Protein AF-0000000086911166 (afdb_homodimer)

Radius of gyration: 15.57 Å; Cα contacts (8 Å, |Δi|>4): 280; chains: 2; bounding box: 39×48×34 Å

Secondary structure (DSSP, 8-state):
-EEEEEEEEHHHHHHHS-SS--HHHHHHHHH-SEEEEE---TT-SEEEEEEEESHHHHHHHHHHHHHHHHHHS----/-EEEEEEEEHHHHHHHB-SS-BHHHHHHHHH-SEEEEE---TT-SEEEEEEEESHHHHHHHHHHHHHHHHHHS----

Structure (mmCIF, N/CA/C/O backbone):
data_AF-0000000086911166-model_v1
#
loop_
_entity.id
_entity.type
_entity.pdbx_description
1 polymer 'RNA-binding KH domain-containing protein RCF3-like'
#
loop_
_atom_site.group_PDB
_atom_site.id
_atom_site.type_symbol
_atom_site.label_atom_id
_atom_site.label_alt_id
_atom_site.label_comp_id
_atom_site.label_asym_id
_atom_site.label_entity_id
_atom_site.label_seq_id
_atom_site.pdbx_PDB_ins_code
_atom_site.Cartn_x
_atom_site.Cartn_y
_atom_site.Cartn_z
_atom_site.occupancy
_atom_site.B_iso_or_equiv
_atom_site.auth_seq_id
_atom_site.auth_comp_id
_atom_site.auth_asym_id
_atom_site.auth_atom_id
_atom_site.pdbx_PDB_model_num
ATOM 1 N N . LEU A 1 1 ? 15.195 9.273 14.672 1 89.56 1 LEU A N 1
ATOM 2 C CA . LEU A 1 1 ? 13.828 9.477 14.195 1 89.56 1 LEU A CA 1
ATOM 3 C C . LEU A 1 1 ? 13.828 9.977 12.758 1 89.56 1 LEU A C 1
ATOM 5 O O . LEU A 1 1 ? 14.617 10.852 12.398 1 89.56 1 LEU A O 1
ATOM 9 N N . SER A 1 2 ? 13.109 9.25 11.906 1 94.94 2 SER A N 1
ATOM 10 C CA . SER A 1 2 ? 13.023 9.641 10.508 1 94.94 2 SER A CA 1
ATOM 11 C C . SER A 1 2 ? 11.664 10.25 10.188 1 94.94 2 SER A C 1
ATOM 13 O O . SER A 1 2 ? 10.633 9.781 10.68 1 94.94 2 SER A O 1
ATOM 15 N N . THR A 1 3 ? 11.688 11.43 9.562 1 96.12 3 THR A N 1
ATOM 16 C CA . THR A 1 3 ? 10.461 12.07 9.102 1 96.12 3 THR A CA 1
ATOM 17 C C . THR A 1 3 ? 10.477 12.25 7.59 1 96.12 3 THR A C 1
ATOM 19 O O . THR A 1 3 ? 11.484 12.664 7.02 1 96.12 3 THR A O 1
ATOM 22 N N . LEU A 1 4 ? 9.344 11.883 7.016 1 95.44 4 LEU A N 1
ATOM 23 C CA . LEU A 1 4 ? 9.219 12.031 5.57 1 95.44 4 LEU A CA 1
ATOM 24 C C . LEU A 1 4 ? 7.863 12.641 5.207 1 95.44 4 LEU A C 1
ATOM 26 O O . LEU A 1 4 ? 6.891 12.484 5.945 1 95.44 4 LEU A O 1
ATOM 30 N N . GLU A 1 5 ? 7.906 13.406 4.105 1 94.94 5 GLU A N 1
ATOM 31 C CA . GLU A 1 5 ? 6.668 13.977 3.574 1 94.94 5 GLU A CA 1
ATOM 32 C C . GLU A 1 5 ? 6.332 13.375 2.211 1 94.94 5 GLU A C 1
ATOM 34 O O . GLU A 1 5 ? 7.203 13.266 1.344 1 94.94 5 GLU A O 1
ATOM 39 N N . VAL A 1 6 ? 5.086 12.984 2.092 1 95.44 6 VAL A N 1
ATOM 40 C CA . VAL A 1 6 ? 4.602 12.438 0.832 1 95.44 6 VAL A CA 1
ATOM 41 C C . VAL A 1 6 ? 3.516 13.336 0.254 1 95.44 6 VAL A C 1
ATOM 43 O O . VAL A 1 6 ? 2.559 13.688 0.948 1 95.44 6 VAL A O 1
ATOM 46 N N . VAL A 1 7 ? 3.672 13.695 -1.007 1 92.81 7 VAL A N 1
ATOM 47 C CA . VAL A 1 7 ? 2.691 14.547 -1.677 1 92.81 7 VAL A CA 1
ATOM 48 C C . VAL A 1 7 ? 1.682 13.68 -2.424 1 92.81 7 VAL A C 1
ATOM 50 O O . VAL A 1 7 ? 2.061 12.812 -3.217 1 92.81 7 VAL A O 1
ATOM 53 N N . ILE A 1 8 ? 0.464 13.898 -2.109 1 91.62 8 ILE A N 1
ATOM 54 C CA . ILE A 1 8 ? -0.552 13.086 -2.766 1 91.62 8 ILE A CA 1
ATOM 55 C C . ILE A 1 8 ? -1.667 13.977 -3.301 1 91.62 8 ILE A C 1
ATOM 57 O O . ILE A 1 8 ? -1.895 15.078 -2.785 1 91.62 8 ILE A O 1
ATOM 61 N N . PRO A 1 9 ? -2.299 13.5 -4.371 1 87.5 9 PRO A N 1
ATOM 62 C CA . PRO A 1 9 ? -3.428 14.281 -4.879 1 87.5 9 PRO A CA 1
ATOM 63 C C . PRO A 1 9 ? -4.582 14.367 -3.881 1 87.5 9 PRO A C 1
ATOM 65 O O . PRO A 1 9 ? -4.762 13.461 -3.061 1 87.5 9 PRO A O 1
ATOM 68 N N . GLU A 1 10 ? -5.434 15.391 -4.082 1 84.25 10 GLU A N 1
ATOM 69 C CA . GLU A 1 10 ? -6.562 15.633 -3.188 1 84.25 10 GLU A CA 1
ATOM 70 C C . GLU A 1 10 ? -7.562 14.477 -3.244 1 84.25 10 GLU A C 1
ATOM 72 O O . GLU A 1 10 ? -8.156 14.117 -2.227 1 84.25 10 GLU A O 1
ATOM 77 N N . GLN A 1 11 ? -7.711 13.867 -4.363 1 83.5 11 GLN A N 1
ATOM 78 C CA . GLN A 1 11 ? -8.672 12.781 -4.539 1 83.5 11 GLN A CA 1
ATOM 79 C C . GLN A 1 11 ? -8.297 11.57 -3.684 1 83.5 11 GLN A C 1
ATOM 81 O O . GLN A 1 11 ? -9.172 10.891 -3.146 1 83.5 11 GLN A O 1
ATOM 86 N N . ALA A 1 12 ? -7.004 11.32 -3.559 1 86.12 12 ALA A N 1
ATOM 87 C CA . ALA A 1 12 ? -6.535 10.203 -2.746 1 86.12 12 ALA A CA 1
ATOM 88 C C . ALA A 1 12 ? -6.758 10.469 -1.262 1 86.12 12 ALA A C 1
ATOM 90 O O . ALA A 1 12 ? -7.062 9.547 -0.498 1 86.12 12 ALA A O 1
ATOM 91 N N . VAL A 1 13 ? -6.695 11.727 -0.843 1 86.44 13 VAL A N 1
ATOM 92 C CA . VAL A 1 13 ? -6.891 12.102 0.554 1 86.44 13 VAL A CA 1
ATOM 93 C C . VAL A 1 13 ? -8.336 11.828 0.968 1 86.44 13 VAL A C 1
ATOM 95 O O . VAL A 1 13 ? -8.586 11.344 2.076 1 86.44 13 VAL A O 1
ATOM 98 N N . SER A 1 14 ? -9.242 12.172 0.107 1 83.62 14 SER A N 1
ATOM 99 C CA . SER A 1 14 ? -10.648 11.93 0.403 1 83.62 14 SER A CA 1
ATOM 100 C C . SER A 1 14 ? -10.906 10.453 0.686 1 83.62 14 SER A C 1
ATOM 102 O O . SER A 1 14 ? -11.695 10.109 1.571 1 83.62 14 SER A O 1
ATOM 104 N N . LYS A 1 15 ? -10.203 9.625 0.008 1 85.19 15 LYS A N 1
ATOM 105 C CA . LYS A 1 15 ? -10.367 8.188 0.184 1 85.19 15 LYS A CA 1
ATOM 106 C C . LYS A 1 15 ? -9.648 7.699 1.44 1 85.19 15 LYS A C 1
ATOM 108 O O . LYS A 1 15 ? -10.055 6.707 2.047 1 85.19 15 LYS A O 1
ATOM 113 N N . LEU A 1 16 ? -8.609 8.43 1.834 1 88.06 16 LEU A N 1
ATOM 114 C CA . LEU A 1 16 ? -7.832 8.07 3.014 1 88.06 16 LEU A CA 1
ATOM 115 C C . LEU A 1 16 ? -8.586 8.414 4.293 1 88.06 16 LEU A C 1
ATOM 117 O O . LEU A 1 16 ? -8.523 7.68 5.277 1 88.06 16 LEU A O 1
ATOM 121 N N . ILE A 1 17 ? -9.258 9.547 4.227 1 83.5 17 ILE A N 1
ATOM 122 C CA . ILE A 1 17 ? -9.867 10.078 5.441 1 83.5 17 ILE A CA 1
ATOM 123 C C . ILE A 1 17 ? -11.375 9.844 5.406 1 83.5 17 ILE A C 1
ATOM 125 O O . ILE A 1 17 ? -12.117 10.391 6.23 1 83.5 17 ILE A O 1
ATOM 129 N N . THR A 1 18 ? -11.922 8.898 4.676 1 71.12 18 THR A N 1
ATOM 130 C CA . THR A 1 18 ? -13.367 8.719 4.645 1 71.12 18 THR A CA 1
ATOM 131 C C . THR A 1 18 ? -13.922 8.508 6.051 1 71.12 18 THR A C 1
ATOM 133 O O . THR A 1 18 ? -13.188 8.094 6.953 1 71.12 18 THR A O 1
ATOM 136 N N . LYS A 1 19 ? -15.07 9.086 6.301 1 60.38 19 LYS A N 1
ATOM 137 C CA . LYS A 1 19 ? -15.781 9.133 7.574 1 60.38 19 LYS A CA 1
ATOM 138 C C . LYS A 1 19 ? -15.805 7.758 8.234 1 60.38 19 LYS A C 1
ATOM 140 O O . LYS A 1 19 ? -15.734 7.656 9.461 1 60.38 19 LYS A O 1
ATOM 145 N N . SER A 1 20 ? -16.062 6.754 7.484 1 56.47 20 SER A N 1
ATOM 146 C CA . SER A 1 20 ? -16.328 5.504 8.188 1 56.47 20 SER A CA 1
ATOM 147 C C . SER A 1 20 ? -15.031 4.812 8.602 1 56.47 20 SER A C 1
ATOM 149 O O . SER A 1 20 ? -14.969 4.199 9.664 1 56.47 20 SER A O 1
ATOM 151 N N . ARG A 1 21 ? -14.008 4.785 7.641 1 62.38 21 ARG A N 1
ATOM 152 C CA . ARG A 1 21 ? -12.805 4.051 8.008 1 62.38 21 ARG A CA 1
ATOM 153 C C . ARG A 1 21 ? -11.555 4.91 7.824 1 62.38 21 ARG A C 1
ATOM 155 O O . ARG A 1 21 ? -11.297 5.402 6.727 1 62.38 21 ARG A O 1
ATOM 162 N N . ASN A 1 22 ? -10.961 5.301 9.031 1 81 22 ASN A N 1
ATOM 163 C CA . ASN A 1 22 ? -9.742 6.109 9.031 1 81 22 ASN A CA 1
ATOM 164 C C . ASN A 1 22 ? -8.547 5.316 8.5 1 81 22 ASN A C 1
ATOM 166 O O . ASN A 1 22 ? -7.863 4.633 9.258 1 81 22 ASN A O 1
ATOM 170 N N . LYS A 1 23 ? -8.359 5.27 7.148 1 90.38 23 LYS A N 1
ATOM 171 C CA . LYS A 1 23 ? -7.281 4.539 6.484 1 90.38 23 LYS A CA 1
ATOM 172 C C . LYS A 1 23 ? -5.914 5.062 6.914 1 90.38 23 LYS A C 1
ATOM 174 O O . LYS A 1 23 ? -4.949 4.305 7 1 90.38 23 LYS A O 1
ATOM 179 N N . LEU A 1 24 ? -5.848 6.254 7.363 1 92.69 24 LEU A N 1
ATOM 180 C CA . LEU A 1 24 ? -4.59 6.805 7.863 1 92.69 24 LEU A CA 1
ATOM 181 C C . LEU A 1 24 ? -4.188 6.133 9.172 1 92.69 24 LEU A C 1
ATOM 183 O O . LEU A 1 24 ? -3.016 5.805 9.375 1 92.69 24 LEU A O 1
ATOM 187 N N . ALA A 1 25 ? -5.234 6.016 9.898 1 92.19 25 ALA A N 1
ATOM 188 C CA . ALA A 1 25 ? -4.984 5.359 11.18 1 92.19 25 ALA A CA 1
ATOM 189 C C . ALA A 1 25 ? -4.523 3.922 10.977 1 92.19 25 ALA A C 1
ATOM 191 O O . ALA A 1 25 ? -3.633 3.443 11.688 1 92.19 25 ALA A O 1
ATOM 192 N N . GLN A 1 26 ? -5.102 3.242 10.023 1 94.31 26 GLN A N 1
ATOM 193 C CA . GLN A 1 26 ? -4.727 1.859 9.758 1 94.31 26 GLN A CA 1
ATOM 194 C C . GLN A 1 26 ? -3.295 1.77 9.234 1 94.31 26 GLN A C 1
ATOM 196 O O . GLN A 1 26 ? -2.541 0.877 9.625 1 94.31 26 GLN A O 1
ATOM 201 N N . ILE A 1 27 ? -2.934 2.676 8.375 1 96.75 27 ILE A N 1
ATOM 202 C CA . ILE A 1 27 ? -1.57 2.717 7.855 1 96.75 27 ILE A CA 1
ATOM 203 C C . ILE A 1 27 ? -0.591 2.984 9 1 96.75 27 ILE A C 1
ATOM 205 O O . ILE A 1 27 ? 0.469 2.359 9.07 1 96.75 27 ILE A O 1
ATOM 209 N N . SER A 1 28 ? -0.984 3.877 9.883 1 97 28 SER A N 1
ATOM 210 C CA . SER A 1 28 ? -0.156 4.172 11.047 1 97 28 SER A CA 1
ATOM 211 C C . SER A 1 28 ? 0.033 2.932 11.922 1 97 28 SER A C 1
ATOM 213 O O . SER A 1 28 ? 1.15 2.627 12.336 1 97 28 SER A O 1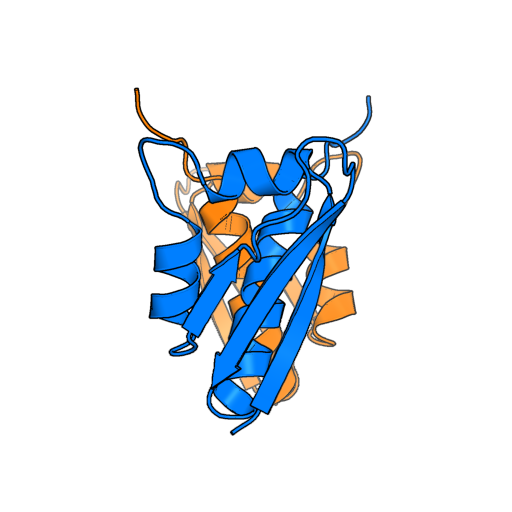
ATOM 215 N N . GLU A 1 29 ? -1.006 2.248 12.078 1 97 29 GLU A N 1
ATOM 216 C CA . GLU A 1 29 ? -0.976 1.057 12.922 1 97 29 GLU A CA 1
ATOM 217 C C . GLU A 1 29 ? -0.129 -0.044 12.289 1 97 29 GLU A C 1
ATOM 219 O O . GLU A 1 29 ? 0.73 -0.631 12.953 1 97 29 GLU A O 1
ATOM 224 N N . LEU A 1 30 ? -0.267 -0.281 11.078 1 97.25 30 LEU A N 1
ATOM 225 C CA . LEU A 1 30 ? 0.435 -1.355 10.383 1 97.25 30 LEU A CA 1
ATOM 226 C C . LEU A 1 30 ? 1.93 -1.065 10.305 1 97.25 30 LEU A C 1
ATOM 228 O O . LEU A 1 30 ? 2.75 -1.983 10.375 1 97.25 30 LEU A O 1
ATOM 232 N N . SER A 1 31 ? 2.266 0.166 10.133 1 98.19 31 SER A N 1
ATOM 233 C CA . SER A 1 31 ? 3.664 0.532 9.938 1 98.19 31 SER A CA 1
ATOM 234 C C . SER A 1 31 ? 4.367 0.782 11.266 1 98.19 31 SER A C 1
ATOM 236 O O . SER A 1 31 ? 5.598 0.75 11.336 1 98.19 31 SER A O 1
ATOM 238 N N . GLY A 1 32 ? 3.613 1.159 12.242 1 98.25 32 GLY A N 1
ATOM 239 C CA . GLY A 1 32 ? 4.176 1.6 13.508 1 98.25 32 GLY A CA 1
ATOM 240 C C . GLY A 1 32 ? 4.629 3.047 13.492 1 98.25 32 GLY A C 1
ATOM 241 O O . GLY A 1 32 ? 5.152 3.553 14.484 1 98.25 32 GLY A O 1
ATOM 242 N N . ALA A 1 33 ? 4.418 3.674 12.391 1 98.44 33 ALA A N 1
ATOM 243 C CA . ALA A 1 33 ? 4.801 5.078 12.234 1 98.44 33 ALA A CA 1
ATOM 244 C C . ALA A 1 33 ? 3.639 6 12.594 1 98.44 33 ALA A C 1
ATOM 246 O O . ALA A 1 33 ? 2.479 5.582 12.594 1 98.44 33 ALA A O 1
ATOM 247 N N . ASN A 1 34 ? 3.938 7.234 12.945 1 97.88 34 ASN A N 1
ATOM 248 C CA . ASN A 1 34 ? 2.938 8.297 13 1 97.88 34 ASN A CA 1
ATOM 249 C C . ASN A 1 34 ? 2.666 8.875 11.609 1 97.88 34 ASN A C 1
ATOM 251 O O . ASN A 1 34 ? 3.584 9.359 10.945 1 97.88 34 ASN A O 1
ATOM 255 N N . VAL A 1 35 ? 1.437 8.773 11.164 1 96.88 35 VAL A N 1
ATOM 256 C CA . VAL A 1 35 ? 1.026 9.234 9.836 1 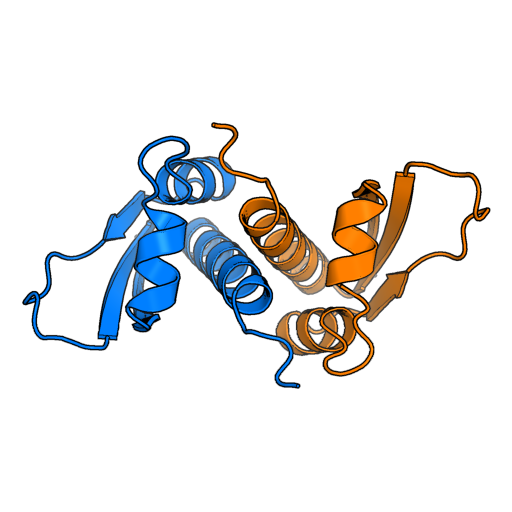96.88 35 VAL A CA 1
ATOM 257 C C . VAL A 1 35 ? -0.092 10.266 9.969 1 96.88 35 VAL A C 1
ATOM 259 O O . VAL A 1 35 ? -1.165 9.961 10.5 1 96.88 35 VAL A O 1
ATOM 262 N N . THR A 1 36 ? 0.214 11.438 9.438 1 94.19 36 THR A N 1
ATOM 263 C CA . THR A 1 36 ? -0.747 12.508 9.656 1 94.19 36 THR A CA 1
ATOM 264 C C . THR A 1 36 ? -0.879 13.383 8.414 1 94.19 36 THR A C 1
ATOM 266 O O . THR A 1 36 ? 0.098 13.602 7.691 1 94.19 36 THR A O 1
ATOM 269 N N . LEU A 1 37 ? -2.115 13.812 8.125 1 92.19 37 LEU A N 1
ATOM 270 C CA . LEU A 1 37 ? -2.361 14.797 7.078 1 92.19 37 LEU A CA 1
ATOM 271 C C . LEU A 1 37 ? -2.016 16.203 7.559 1 92.19 37 LEU A C 1
ATOM 273 O O . LEU A 1 37 ? -2.559 16.672 8.562 1 92.19 37 LEU A O 1
ATOM 277 N N . VAL A 1 38 ? -1.03 16.766 6.824 1 88.81 38 VAL A N 1
ATOM 278 C CA . VAL A 1 38 ? -0.625 18.109 7.191 1 88.81 38 VAL A CA 1
ATOM 279 C C . VAL A 1 38 ? -1.656 19.125 6.684 1 88.81 38 VAL A C 1
ATOM 281 O O . VAL A 1 38 ? -2.096 19.047 5.535 1 88.81 38 VAL A O 1
ATOM 284 N N . GLU A 1 39 ? -2.285 19.859 7.523 1 73.81 39 GLU A N 1
ATOM 285 C CA . GLU A 1 39 ? -3.295 20.875 7.234 1 73.81 39 GLU A CA 1
ATOM 286 C C . GLU A 1 39 ? -2.85 21.797 6.094 1 73.81 39 GLU A C 1
ATOM 288 O O . GLU A 1 39 ? -1.75 22.344 6.133 1 73.81 39 GLU A O 1
ATOM 293 N N . ASP A 1 40 ? -3.324 21.359 4.91 1 67 40 ASP A N 1
ATOM 294 C CA . ASP A 1 40 ? -3.025 22.328 3.857 1 67 40 ASP A CA 1
ATOM 295 C C . ASP A 1 40 ? -4.285 23.078 3.424 1 67 40 ASP A C 1
ATOM 297 O O . ASP A 1 40 ? -5.391 22.734 3.84 1 67 40 ASP A O 1
ATOM 301 N N . ARG A 1 41 ? -4.043 24.25 2.736 1 70.25 41 ARG A N 1
ATOM 302 C CA . ARG A 1 41 ? -5.094 25.125 2.236 1 70.25 41 ARG A CA 1
ATOM 303 C C . ARG A 1 41 ? -6.07 24.375 1.345 1 70.25 41 ARG A C 1
ATOM 305 O O . ARG A 1 41 ? -5.66 23.516 0.561 1 70.25 41 ARG A O 1
ATOM 312 N N . PRO A 1 42 ? -7.297 24.531 1.675 1 71.75 42 PRO A N 1
ATOM 313 C CA . PRO A 1 42 ? -8.359 23.859 0.921 1 71.75 42 PRO A CA 1
ATOM 314 C C . PRO A 1 42 ? -8.18 23.984 -0.59 1 71.75 42 PRO A C 1
ATOM 316 O O . PRO A 1 42 ? -8.594 2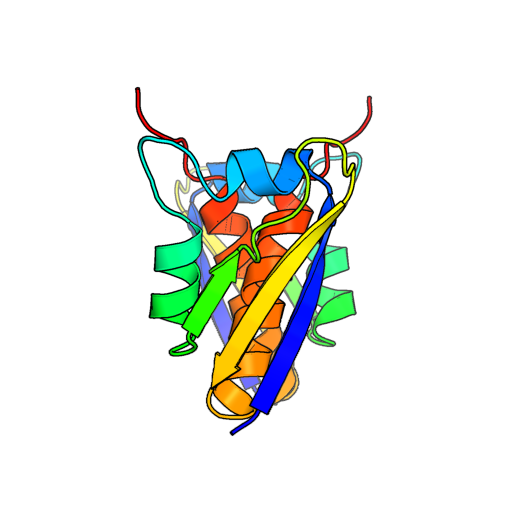3.094 -1.34 1 71.75 42 PRO A O 1
ATOM 319 N N . GLU A 1 43 ? -7.438 24.938 -0.952 1 77.69 43 GLU A N 1
ATOM 320 C CA . GLU A 1 43 ? -7.387 25.219 -2.385 1 77.69 43 GLU A CA 1
ATOM 321 C C . GLU A 1 43 ? -6.281 24.406 -3.062 1 77.69 43 GLU A C 1
ATOM 323 O O . GLU A 1 43 ? -6.16 24.422 -4.289 1 77.69 43 GLU A O 1
ATOM 328 N N . GLU A 1 44 ? -5.637 23.75 -2.246 1 80.81 44 GLU A N 1
ATOM 329 C CA . GLU A 1 44 ? -4.516 23.031 -2.836 1 80.81 44 GLU A CA 1
ATOM 330 C C . GLU A 1 44 ? -4.969 21.703 -3.434 1 80.81 44 GLU A C 1
ATOM 332 O O . GLU A 1 44 ? -5.77 20.984 -2.83 1 80.81 44 GLU A O 1
ATOM 337 N N . THR A 1 45 ? -4.492 21.438 -4.684 1 84.12 45 THR A N 1
ATOM 338 C CA . THR A 1 45 ? -4.82 20.203 -5.379 1 84.12 45 THR A CA 1
ATOM 339 C C . THR A 1 45 ? -3.939 19.047 -4.891 1 84.12 45 THR A C 1
ATOM 341 O O . THR A 1 45 ? -4.234 17.875 -5.145 1 84.12 45 THR A O 1
ATOM 344 N N . GLN A 1 46 ? -2.916 19.5 -4.176 1 87.5 46 GLN A N 1
ATOM 345 C CA . GLN A 1 46 ? -2.023 18.5 -3.588 1 87.5 46 GLN A CA 1
ATOM 346 C C . GLN A 1 46 ? -1.99 18.625 -2.068 1 87.5 46 GLN A C 1
ATOM 348 O O . GLN A 1 46 ? -2.061 19.734 -1.523 1 87.5 46 GLN A O 1
ATOM 353 N N . LYS A 1 47 ? -1.959 17.453 -1.461 1 90.62 47 LYS A N 1
ATOM 354 C CA . LYS A 1 47 ? -1.917 17.375 -0.003 1 90.62 47 LYS A CA 1
ATOM 355 C C . LYS A 1 47 ? -0.643 16.688 0.477 1 90.62 47 LYS A C 1
ATOM 357 O O . LYS A 1 47 ? -0.02 15.93 -0.271 1 90.62 47 LYS A O 1
ATOM 362 N N . ILE A 1 48 ? -0.309 17.078 1.72 1 94.12 48 ILE A N 1
ATOM 363 C CA . ILE A 1 48 ? 0.929 16.531 2.26 1 94.12 48 ILE A CA 1
ATOM 364 C C . ILE A 1 48 ? 0.61 15.578 3.416 1 94.12 48 ILE A C 1
ATOM 366 O O . ILE A 1 48 ? -0.086 15.961 4.363 1 94.12 48 ILE A O 1
ATOM 370 N N . ILE A 1 49 ? 1.129 14.367 3.27 1 95.94 49 ILE A N 1
ATOM 371 C CA . ILE A 1 49 ? 1.107 13.398 4.363 1 95.94 49 ILE A CA 1
ATOM 372 C C . ILE A 1 49 ? 2.473 13.359 5.043 1 95.94 49 ILE A C 1
ATOM 374 O O . ILE A 1 49 ? 3.498 13.164 4.387 1 95.94 49 ILE A O 1
ATOM 378 N N . GLN A 1 50 ? 2.461 13.578 6.297 1 97.06 50 GLN A N 1
ATOM 379 C CA . GLN A 1 50 ? 3.695 13.484 7.07 1 97.06 50 GLN A CA 1
ATOM 380 C C . GLN A 1 50 ? 3.807 12.133 7.77 1 97.06 50 GLN A C 1
ATOM 382 O O . GLN A 1 50 ? 2.861 11.695 8.43 1 97.06 50 GLN A O 1
ATOM 387 N N . ILE A 1 51 ? 4.965 11.523 7.629 1 98 51 ILE A N 1
ATOM 388 C CA . ILE A 1 51 ? 5.266 10.234 8.25 1 98 51 ILE A CA 1
ATOM 389 C C . ILE A 1 51 ? 6.469 10.383 9.18 1 98 51 ILE A C 1
ATOM 391 O O . ILE A 1 51 ? 7.508 10.914 8.781 1 98 51 ILE A O 1
ATOM 395 N N . SER A 1 52 ? 6.305 9.875 10.438 1 98.56 52 SER A N 1
ATOM 396 C CA . SER A 1 52 ? 7.406 9.945 11.398 1 98.56 52 SER A CA 1
ATOM 397 C C . SER A 1 52 ? 7.547 8.641 12.172 1 98.56 52 SER A C 1
ATOM 399 O O . SER A 1 52 ? 6.551 8.023 12.555 1 98.56 52 SER A O 1
ATOM 401 N N . GLY A 1 53 ? 8.805 8.148 12.367 1 98.31 53 GLY A N 1
ATOM 402 C CA . GLY A 1 53 ? 9.148 6.914 13.055 1 98.31 53 GLY A CA 1
ATOM 403 C C . GLY A 1 53 ? 10.594 6.492 12.82 1 98.31 53 GLY A C 1
ATOM 404 O O . GLY A 1 53 ? 11.422 7.305 12.422 1 98.31 53 GLY A O 1
ATOM 405 N N . THR A 1 54 ? 10.883 5.305 13.227 1 98.25 54 THR A N 1
ATOM 406 C CA . THR A 1 54 ? 12.188 4.785 12.82 1 98.25 54 THR A CA 1
ATOM 407 C C . THR A 1 54 ? 12.305 4.73 11.305 1 98.25 54 THR A C 1
ATOM 409 O O . THR A 1 54 ? 11.297 4.801 10.594 1 98.25 54 THR A O 1
ATOM 412 N N . PRO A 1 55 ? 13.445 4.672 10.797 1 97.5 55 PRO A N 1
ATOM 413 C CA . PRO A 1 55 ? 13.586 4.559 9.344 1 97.5 55 PRO A CA 1
ATOM 414 C C . PRO A 1 55 ? 12.781 3.396 8.766 1 97.5 55 PRO A C 1
ATOM 416 O O . PRO A 1 55 ? 12.156 3.539 7.715 1 97.5 55 PRO A O 1
ATOM 419 N N . GLU A 1 56 ? 12.805 2.314 9.445 1 97.25 56 GLU A N 1
ATOM 420 C CA . GLU A 1 56 ? 12.078 1.139 8.977 1 97.25 56 GLU A CA 1
ATOM 421 C C . GLU A 1 56 ? 10.57 1.383 8.984 1 97.25 56 GLU A C 1
ATOM 423 O O . GLU A 1 56 ? 9.867 0.985 8.055 1 97.25 56 GLU A O 1
ATOM 428 N N . GLN A 1 57 ? 10.102 2.027 10.086 1 98.06 57 GLN A N 1
ATOM 429 C CA . GLN A 1 57 ? 8.68 2.352 10.211 1 98.06 57 GLN A CA 1
ATOM 430 C C . GLN A 1 57 ? 8.242 3.318 9.117 1 98.06 57 GLN A C 1
ATOM 432 O O . GLN A 1 57 ? 7.172 3.152 8.523 1 98.06 57 GLN A O 1
ATOM 437 N N . ALA A 1 58 ? 9.055 4.289 8.875 1 98.31 58 ALA A N 1
ATOM 438 C CA . ALA A 1 58 ? 8.742 5.297 7.867 1 98.31 58 ALA A CA 1
ATOM 439 C C . ALA A 1 58 ? 8.719 4.684 6.473 1 98.31 58 ALA A C 1
ATOM 441 O O . ALA A 1 58 ? 7.848 5.012 5.66 1 98.31 58 ALA A O 1
ATOM 442 N N . GLU A 1 59 ? 9.648 3.873 6.176 1 97.44 59 GLU A N 1
ATOM 443 C CA . GLU A 1 59 ? 9.688 3.195 4.883 1 97.44 59 GLU A CA 1
ATOM 444 C C . GLU A 1 59 ? 8.469 2.307 4.688 1 97.44 59 GLU A C 1
ATOM 446 O O . GLU A 1 59 ? 7.891 2.266 3.596 1 97.44 59 GLU A O 1
ATOM 451 N N . ARG A 1 60 ? 8.086 1.704 5.727 1 98.31 60 ARG A N 1
ATOM 452 C CA . ARG A 1 60 ? 6.91 0.848 5.641 1 98.31 60 ARG A CA 1
ATOM 453 C C . ARG A 1 60 ? 5.648 1.675 5.414 1 98.31 60 ARG A C 1
ATOM 455 O O . ARG A 1 60 ? 4.812 1.328 4.574 1 98.31 60 ARG A O 1
ATOM 462 N N . ALA A 1 61 ? 5.488 2.676 6.117 1 98.5 61 ALA A N 1
ATOM 463 C CA . ALA A 1 61 ? 4.336 3.557 5.945 1 98.5 61 ALA A CA 1
ATOM 464 C C . ALA A 1 61 ? 4.27 4.102 4.52 1 98.5 61 ALA A C 1
ATOM 466 O O . ALA A 1 61 ? 3.191 4.18 3.928 1 98.5 61 ALA A O 1
ATOM 467 N N . GLN A 1 62 ? 5.402 4.477 4.062 1 97.88 62 GLN A N 1
ATOM 468 C CA . GLN A 1 62 ? 5.465 4.996 2.701 1 97.88 62 GLN A CA 1
ATOM 469 C C . GLN A 1 62 ? 5.008 3.947 1.691 1 97.88 62 GLN A C 1
ATOM 471 O O . GLN A 1 62 ? 4.273 4.262 0.751 1 97.88 62 GLN A O 1
ATOM 476 N N . SER A 1 63 ? 5.469 2.732 1.837 1 98.44 63 SER A N 1
ATOM 477 C CA . SER A 1 63 ? 5.07 1.664 0.927 1 98.44 63 SER A CA 1
ATOM 478 C C . SER A 1 63 ? 3.57 1.399 1.012 1 98.44 63 SER A C 1
ATOM 480 O O . SER A 1 63 ? 2.904 1.242 -0.013 1 98.44 63 SER A O 1
ATOM 482 N N . LEU A 1 64 ? 3.053 1.361 2.217 1 97.75 64 LEU A N 1
ATOM 483 C CA . LEU A 1 64 ? 1.618 1.177 2.408 1 97.75 64 LEU A CA 1
ATOM 484 C C . LEU A 1 64 ? 0.831 2.271 1.695 1 97.75 64 LEU A C 1
ATOM 486 O O . LEU A 1 64 ? -0.142 1.986 0.993 1 97.75 64 LEU A O 1
ATOM 490 N N . LEU A 1 65 ? 1.26 3.492 1.877 1 96.56 65 LEU A N 1
ATOM 491 C CA . LEU A 1 65 ? 0.592 4.641 1.271 1 96.56 65 LEU A CA 1
ATOM 492 C C . LEU A 1 65 ? 0.658 4.566 -0.25 1 96.56 65 LEU A C 1
ATOM 494 O O . LEU A 1 65 ? -0.325 4.859 -0.934 1 96.56 65 LEU A O 1
ATOM 498 N N . GLN A 1 66 ? 1.798 4.23 -0.761 1 96.06 66 GLN A N 1
ATOM 499 C CA . GLN A 1 66 ? 1.962 4.074 -2.203 1 96.06 66 GLN A CA 1
ATOM 500 C C . GLN A 1 66 ? 1.02 3.01 -2.752 1 96.06 66 GLN A C 1
ATOM 502 O O . GLN A 1 66 ? 0.393 3.205 -3.795 1 96.06 66 GLN A O 1
ATOM 507 N N . GLY A 1 67 ? 0.964 1.876 -2.078 1 95.69 67 GLY A N 1
ATOM 508 C CA . GLY A 1 67 ? 0.01 0.851 -2.469 1 95.69 67 GLY A CA 1
ATOM 509 C C . GLY A 1 67 ? -1.425 1.343 -2.479 1 95.69 67 GLY A C 1
ATOM 510 O O . GLY A 1 67 ? -2.18 1.057 -3.41 1 95.69 67 GLY A O 1
ATOM 511 N N . PHE A 1 68 ? -1.793 2.045 -1.511 1 93 68 PHE A N 1
ATOM 512 C CA . PHE A 1 68 ? -3.129 2.615 -1.381 1 93 68 PHE A CA 1
ATOM 513 C C . PHE A 1 68 ? -3.449 3.518 -2.566 1 93 68 PHE A C 1
ATOM 515 O O . PHE A 1 68 ? -4.512 3.395 -3.18 1 93 68 PHE A O 1
ATOM 522 N N . ILE A 1 69 ? -2.506 4.332 -2.912 1 92 69 ILE A N 1
ATOM 523 C CA . ILE A 1 69 ? -2.686 5.301 -3.986 1 92 69 ILE A CA 1
ATOM 524 C C . ILE A 1 69 ? -2.812 4.57 -5.324 1 92 69 ILE A C 1
ATOM 526 O O . ILE A 1 69 ? -3.582 4.988 -6.191 1 92 69 ILE A O 1
ATOM 530 N N . LEU A 1 70 ? -2.072 3.537 -5.504 1 90.25 70 LEU A N 1
ATOM 531 C CA . LEU A 1 70 ? -2.129 2.75 -6.727 1 90.25 70 LEU A CA 1
ATOM 532 C C . LEU A 1 70 ? -3.547 2.254 -6.992 1 90.25 70 LEU A C 1
ATOM 534 O O . LEU A 1 70 ? -3.996 2.223 -8.141 1 90.25 70 LEU A O 1
ATOM 538 N N . SER A 1 71 ? -4.18 1.899 -5.934 1 88.12 71 SER A N 1
ATOM 539 C CA . SER A 1 71 ? -5.527 1.351 -6.066 1 88.12 71 SER A CA 1
ATOM 540 C C . SER A 1 71 ? -6.535 2.438 -6.422 1 88.12 71 SER A C 1
ATOM 542 O O . SER A 1 71 ? -7.613 2.146 -6.941 1 88.12 71 SER A O 1
ATOM 544 N N . THR A 1 72 ? -6.246 3.639 -6.027 1 84.69 72 THR A N 1
ATOM 545 C CA . THR A 1 72 ? -7.191 4.727 -6.27 1 84.69 72 THR A CA 1
ATOM 546 C C . THR A 1 72 ? -7.047 5.258 -7.691 1 84.69 72 THR A C 1
ATOM 548 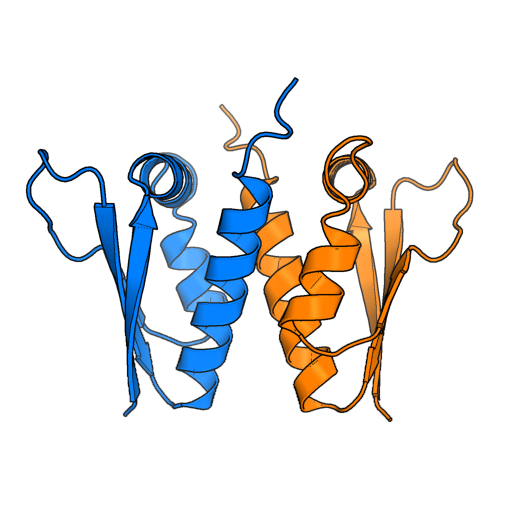O O . THR A 1 72 ? -7.887 6.027 -8.164 1 84.69 72 THR A O 1
ATOM 551 N N . GLN A 1 73 ? -5.973 4.93 -8.266 1 79.31 73 GLN A N 1
ATOM 552 C CA . GLN A 1 73 ? -5.754 5.391 -9.641 1 79.31 73 GLN A CA 1
ATOM 553 C C . GLN A 1 73 ? -6.688 4.676 -10.609 1 79.31 73 GLN A C 1
ATOM 555 O O . GLN A 1 73 ? -6.867 3.457 -10.531 1 79.31 73 GLN A O 1
ATOM 560 N N . GLU A 1 74 ? -7.695 5.504 -11.109 1 62.22 74 GLU A N 1
ATOM 561 C CA . GLU A 1 74 ? -8.703 4.984 -12.031 1 62.22 74 GLU A CA 1
ATOM 562 C C . GLU A 1 74 ? -8.062 4.441 -13.305 1 62.22 74 GLU A C 1
ATOM 564 O O . GLU A 1 74 ? -7.012 4.926 -13.727 1 62.22 74 GLU A O 1
ATOM 569 N N . ASP A 1 75 ? -8.555 3.025 -13.492 1 60.03 75 ASP A N 1
ATOM 570 C CA . ASP A 1 75 ? -8.211 2.418 -14.773 1 60.03 75 ASP A CA 1
ATOM 571 C C . ASP A 1 75 ? -8.859 3.176 -15.93 1 60.03 75 ASP A C 1
ATOM 573 O O . ASP A 1 75 ? -10.031 3.549 -15.859 1 60.03 75 ASP A O 1
ATOM 577 N N . GLY A 1 76 ? -8.281 4.43 -16.281 1 48.5 76 GLY A N 1
ATOM 578 C CA . GLY A 1 76 ? -8.883 5.074 -17.438 1 48.5 76 GLY A CA 1
ATOM 579 C C . GLY A 1 76 ? -9.82 4.16 -18.203 1 48.5 76 GLY A C 1
ATOM 580 O O . GLY A 1 76 ? -9.766 2.938 -18.062 1 48.5 76 GLY A O 1
ATOM 581 N N . PRO A 1 77 ? -10.945 4.703 -18.812 1 43.78 77 PRO A N 1
ATOM 582 C CA . PRO A 1 77 ? -11.57 3.949 -19.906 1 43.78 77 PRO A CA 1
ATOM 583 C C . PRO A 1 77 ? -10.555 3.441 -20.922 1 43.78 77 PRO A C 1
ATOM 585 O O . PRO A 1 77 ? -9.453 3.988 -21.031 1 43.78 77 PRO A O 1
ATOM 588 N N . LEU B 1 1 ? 17.312 -15.703 -0.758 1 89.56 1 LEU B N 1
ATOM 589 C CA . LEU B 1 1 ? 16.062 -15.398 -1.444 1 89.56 1 LEU B CA 1
ATOM 590 C C . LEU B 1 1 ? 14.867 -15.664 -0.54 1 89.56 1 LEU B C 1
ATOM 592 O O . LEU B 1 1 ? 14.82 -16.688 0.143 1 89.56 1 LEU B O 1
ATOM 596 N N . SER B 1 2 ? 14.055 -14.641 -0.378 1 94.81 2 SER B N 1
ATOM 597 C CA . SER B 1 2 ? 12.867 -14.789 0.459 1 94.81 2 SER B CA 1
ATOM 598 C C . SER B 1 2 ? 11.609 -14.906 -0.387 1 94.81 2 SER B C 1
ATOM 600 O O . SER B 1 2 ? 11.461 -14.211 -1.393 1 94.81 2 SER B O 1
ATOM 602 N N . THR B 1 3 ? 10.797 -15.93 -0.088 1 96.06 3 THR B N 1
ATOM 603 C CA . THR B 1 3 ? 9.516 -16.109 -0.753 1 96.06 3 THR B CA 1
ATOM 604 C C . THR B 1 3 ? 8.375 -16.078 0.261 1 96.06 3 THR B C 1
ATOM 606 O O . THR B 1 3 ? 8.461 -16.703 1.317 1 96.06 3 THR B O 1
ATOM 609 N N . LEU B 1 4 ? 7.375 -15.305 -0.107 1 95.38 4 LEU B N 1
ATOM 610 C CA . LEU B 1 4 ? 6.207 -15.211 0.764 1 95.38 4 LEU B CA 1
ATOM 611 C C . LEU B 1 4 ? 4.918 -15.32 -0.043 1 95.38 4 LEU B C 1
ATOM 613 O O . LEU B 1 4 ? 4.891 -14.984 -1.228 1 95.38 4 LEU B O 1
ATOM 617 N N . GLU B 1 5 ? 3.92 -15.922 0.625 1 94.88 5 GLU B N 1
ATOM 618 C CA . GLU B 1 5 ? 2.596 -16 0.019 1 94.88 5 GLU B CA 1
ATOM 619 C C . GLU B 1 5 ? 1.581 -15.164 0.784 1 94.88 5 GLU B C 1
ATOM 621 O O . GLU B 1 5 ? 1.531 -15.203 2.016 1 94.88 5 GLU B O 1
ATOM 626 N N . VAL B 1 6 ? 0.837 -14.406 0.032 1 95.38 6 VAL B N 1
ATOM 627 C CA . VAL B 1 6 ? -0.208 -13.57 0.616 1 95.38 6 VAL B CA 1
ATOM 628 C C . VAL B 1 6 ? -1.574 -14.016 0.102 1 95.38 6 VAL B C 1
ATOM 630 O O . VAL B 1 6 ? -1.778 -14.148 -1.107 1 95.38 6 VAL B O 1
ATOM 633 N N . VAL B 1 7 ? -2.496 -14.234 1.018 1 92.75 7 VAL B N 1
ATOM 634 C CA . VAL B 1 7 ? -3.846 -14.648 0.649 1 92.75 7 VAL B CA 1
ATOM 635 C C . VAL B 1 7 ? -4.754 -13.43 0.548 1 92.75 7 VAL B C 1
ATOM 637 O O . VAL B 1 7 ? -4.832 -12.625 1.48 1 92.75 7 VAL B O 1
ATOM 640 N N . ILE B 1 8 ? -5.348 -13.305 -0.573 1 91.5 8 ILE B N 1
ATOM 641 C CA . ILE B 1 8 ? -6.207 -12.133 -0.75 1 91.5 8 ILE B CA 1
ATOM 642 C C . ILE B 1 8 ? -7.559 -12.57 -1.312 1 91.5 8 ILE B C 1
ATOM 644 O O . ILE B 1 8 ? -7.656 -13.602 -1.981 1 91.5 8 ILE B O 1
ATOM 648 N N . PRO B 1 9 ? -8.586 -11.781 -0.963 1 87.19 9 PRO B N 1
ATOM 649 C CA . PRO B 1 9 ? -9.891 -12.109 -1.542 1 87.19 9 PRO B CA 1
ATOM 650 C C . PRO B 1 9 ? -9.914 -11.969 -3.062 1 87.19 9 PRO B C 1
ATOM 652 O O . PRO B 1 9 ? -9.164 -11.164 -3.621 1 87.19 9 PRO B O 1
ATOM 655 N N . GLU B 1 10 ? -10.883 -12.656 -3.689 1 84.06 10 GLU B N 1
ATOM 656 C CA . GLU B 1 10 ? -11.016 -12.648 -5.145 1 84.06 10 GLU B CA 1
ATOM 657 C C . GLU B 1 10 ? -11.336 -11.25 -5.66 1 84.06 10 GLU B C 1
ATOM 659 O O . GLU B 1 10 ? -10.859 -10.852 -6.727 1 84.06 10 GLU B O 1
ATOM 664 N N . GLN B 1 11 ? -12.062 -10.469 -4.926 1 83.5 11 GLN B N 1
ATOM 665 C CA . GLN B 1 11 ? -12.469 -9.133 -5.348 1 83.5 11 GLN B CA 1
ATOM 666 C C . GLN B 1 11 ? -11.258 -8.211 -5.488 1 83.5 11 GLN B C 1
ATOM 668 O O . GLN B 1 11 ? -11.219 -7.363 -6.379 1 83.5 11 GLN B O 1
ATOM 673 N N . ALA B 1 12 ? -10.281 -8.398 -4.59 1 86.06 12 ALA B N 1
ATOM 674 C CA . ALA B 1 12 ? -9.062 -7.582 -4.645 1 86.06 12 ALA B CA 1
ATOM 675 C C . ALA B 1 12 ? -8.219 -7.949 -5.859 1 86.06 12 ALA B C 1
ATOM 677 O O . ALA B 1 12 ? -7.574 -7.082 -6.461 1 86.06 12 ALA B O 1
ATOM 678 N N . VAL B 1 13 ? -8.242 -9.211 -6.281 1 86.31 13 VAL B N 1
ATOM 679 C CA . VAL B 1 13 ? -7.469 -9.68 -7.426 1 86.31 13 VAL B CA 1
ATOM 680 C C . VAL B 1 13 ? -7.988 -9.023 -8.703 1 86.31 13 VAL B C 1
ATOM 682 O O . VAL B 1 13 ? -7.207 -8.633 -9.578 1 86.31 13 VAL B O 1
ATOM 685 N N . SER B 1 14 ? -9.273 -8.945 -8.82 1 83.88 14 SER B N 1
ATOM 686 C CA . SER B 1 14 ? -9.867 -8.328 -10 1 83.88 14 SER B CA 1
ATOM 687 C C . SER B 1 14 ? -9.391 -6.8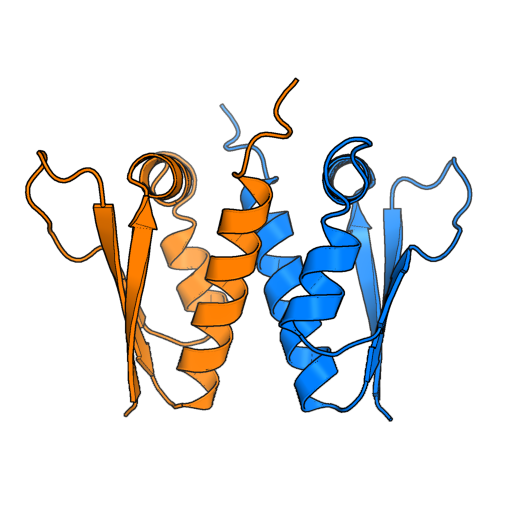87 -10.164 1 83.88 14 SER B C 1
ATOM 689 O O . SER B 1 14 ? -9.195 -6.418 -11.289 1 83.88 14 SER B O 1
ATOM 691 N N . LYS B 1 15 ? -9.148 -6.258 -9.062 1 85.44 15 LYS B N 1
ATOM 692 C CA . LYS B 1 15 ? -8.695 -4.871 -9.086 1 85.44 15 LYS B CA 1
ATOM 693 C C . LYS B 1 15 ? -7.195 -4.789 -9.352 1 85.44 15 LYS B C 1
ATOM 695 O O . LYS B 1 15 ? -6.703 -3.785 -9.875 1 85.44 15 LYS B O 1
ATOM 700 N N . LEU B 1 16 ? -6.488 -5.875 -9.016 1 88.31 16 LEU B N 1
ATOM 701 C CA . LEU B 1 16 ? -5.043 -5.918 -9.219 1 88.31 16 LEU B CA 1
ATOM 702 C C . LEU B 1 16 ? -4.703 -6.184 -10.68 1 88.31 16 LEU B C 1
ATOM 704 O O . LEU B 1 16 ? -3.719 -5.652 -11.195 1 88.31 16 LEU B O 1
ATOM 708 N N . ILE B 1 17 ? -5.531 -7.047 -11.266 1 83.56 17 ILE B N 1
ATOM 709 C CA . ILE B 1 17 ? -5.223 -7.504 -12.609 1 83.56 17 ILE B CA 1
ATOM 710 C C . ILE B 1 17 ? -6.18 -6.855 -13.609 1 83.56 17 ILE B C 1
ATOM 712 O O . ILE B 1 17 ? -7.285 -7.355 -13.836 1 83.56 17 ILE B O 1
ATOM 716 N N . THR B 1 18 ? -6.496 -5.598 -13.531 1 71.81 18 THR B N 1
ATOM 717 C CA . THR B 1 18 ? -7.395 -4.984 -14.5 1 71.81 18 THR B CA 1
ATOM 718 C C . THR B 1 18 ? -6.73 -4.906 -15.875 1 71.81 18 THR B C 1
ATOM 720 O O . THR B 1 18 ? -5.508 -4.996 -15.984 1 71.81 18 THR B O 1
ATOM 723 N N . LYS B 1 19 ? -7.582 -5.051 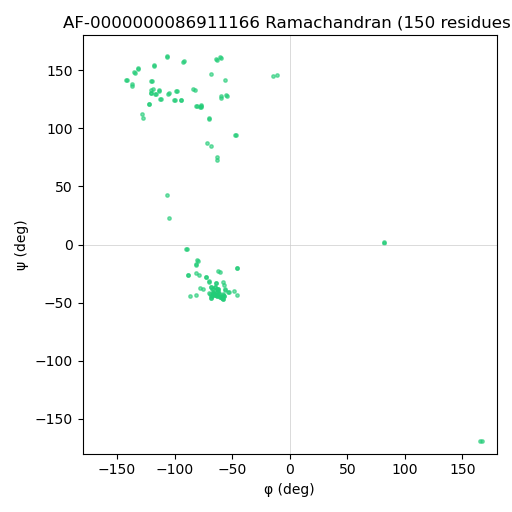-16.906 1 61.25 19 LYS B N 1
ATOM 724 C CA . LYS B 1 19 ? -7.188 -5.055 -18.312 1 61.25 19 LYS B CA 1
ATOM 725 C C . LYS B 1 19 ? -6.273 -3.877 -18.625 1 61.25 19 LYS B C 1
ATOM 727 O O . LYS B 1 19 ? -5.352 -4 -19.438 1 61.25 19 LYS B O 1
ATOM 732 N N . SER B 1 20 ? -6.547 -2.744 -18.078 1 58.84 20 SER B N 1
ATOM 733 C CA . SER B 1 20 ? -5.824 -1.578 -18.562 1 58.84 20 SER B CA 1
ATOM 734 C C . SER B 1 20 ? -4.5 -1.396 -17.828 1 58.84 20 SER B C 1
ATOM 736 O O . SER B 1 20 ? -3.5 -0.999 -18.438 1 58.84 20 SER B O 1
ATOM 738 N N . ARG B 1 21 ? -4.543 -1.565 -16.453 1 64.38 21 ARG B N 1
ATOM 739 C CA . ARG B 1 21 ? -3.309 -1.327 -15.711 1 64.38 21 ARG B CA 1
ATOM 740 C C . ARG B 1 21 ? -2.98 -2.506 -14.805 1 64.38 21 ARG B C 1
ATOM 742 O O . ARG B 1 21 ? -3.783 -2.877 -13.945 1 64.38 21 ARG B O 1
ATOM 749 N N . ASN B 1 22 ? -1.848 -3.195 -15.203 1 81.44 22 ASN B N 1
ATOM 750 C CA . ASN B 1 22 ? -1.382 -4.328 -14.414 1 81.44 22 ASN B CA 1
ATOM 751 C C . ASN B 1 22 ? -0.765 -3.869 -13.094 1 81.44 22 ASN B C 1
ATOM 753 O O . ASN B 1 22 ? 0.424 -3.553 -13.039 1 81.44 22 ASN B O 1
ATOM 757 N N . LYS B 1 23 ? -1.573 -3.699 -12.016 1 90.56 23 LYS B N 1
ATOM 758 C CA . LYS B 1 23 ? -1.146 -3.236 -10.695 1 90.56 23 LYS B CA 1
ATOM 759 C C . LYS B 1 23 ? -0.143 -4.203 -10.078 1 90.56 23 LYS B C 1
ATOM 761 O O . LYS B 1 23 ? 0.749 -3.787 -9.336 1 90.56 23 LYS B O 1
ATOM 766 N N . LEU B 1 24 ? -0.145 -5.418 -10.492 1 92.75 24 LEU B N 1
ATOM 767 C CA . LEU B 1 24 ? 0.832 -6.379 -9.992 1 92.75 24 LEU B CA 1
ATOM 768 C C . LEU B 1 24 ? 2.229 -6.055 -10.508 1 92.75 24 LEU B C 1
ATOM 770 O O . LEU B 1 24 ? 3.205 -6.125 -9.758 1 92.75 24 LEU B O 1
ATOM 774 N N . ALA B 1 25 ? 2.139 -5.723 -11.75 1 92.31 25 ALA B N 1
ATOM 775 C CA . ALA B 1 25 ? 3.416 -5.352 -12.359 1 92.31 25 ALA B CA 1
ATOM 776 C C . ALA B 1 25 ? 3.998 -4.105 -11.695 1 92.31 25 ALA B C 1
ATOM 778 O O . ALA B 1 25 ? 5.207 -4.023 -11.477 1 92.31 25 ALA B O 1
ATOM 779 N N . GLN B 1 26 ? 3.15 -3.176 -11.367 1 94.44 26 GLN B N 1
ATOM 780 C CA . GLN B 1 26 ? 3.613 -1.948 -10.727 1 94.44 26 GLN B CA 1
ATOM 781 C C . GLN B 1 26 ? 4.16 -2.227 -9.336 1 94.44 26 GLN B C 1
ATOM 783 O O . GLN B 1 26 ? 5.184 -1.667 -8.938 1 94.44 26 GLN B O 1
ATOM 788 N N . ILE B 1 27 ? 3.496 -3.068 -8.602 1 96.81 27 ILE B N 1
ATOM 789 C CA . ILE B 1 27 ? 3.963 -3.451 -7.273 1 96.81 27 ILE B CA 1
ATOM 790 C C . ILE B 1 27 ? 5.312 -4.152 -7.383 1 96.81 27 ILE B C 1
ATOM 792 O O . ILE B 1 27 ? 6.219 -3.896 -6.586 1 96.81 27 ILE B O 1
ATOM 796 N N . SER B 1 28 ? 5.441 -4.984 -8.391 1 97.06 28 SER B N 1
ATOM 797 C CA . SER B 1 28 ? 6.707 -5.668 -8.633 1 97.06 28 SER B CA 1
ATOM 798 C C . SER B 1 28 ? 7.828 -4.672 -8.922 1 97.06 28 SER B C 1
ATOM 800 O O . SER B 1 28 ? 8.922 -4.777 -8.359 1 97.06 28 SER B O 1
ATOM 802 N N . GLU B 1 29 ? 7.5 -3.746 -9.688 1 97.06 29 GLU B N 1
ATOM 803 C CA . GLU B 1 29 ? 8.484 -2.742 -10.078 1 97.06 29 GLU B CA 1
ATOM 804 C C . GLU B 1 29 ? 8.891 -1.878 -8.891 1 97.06 29 GLU B C 1
ATOM 806 O O . GLU B 1 29 ? 10.078 -1.669 -8.648 1 97.06 29 GLU B O 1
ATOM 811 N N . LEU B 1 30 ? 7.996 -1.461 -8.125 1 97.31 30 LEU B N 1
ATOM 812 C CA . LEU B 1 30 ? 8.258 -0.569 -7.004 1 97.31 30 LEU B CA 1
ATOM 813 C C . LEU B 1 30 ? 9.047 -1.287 -5.914 1 97.31 30 LEU B C 1
ATOM 815 O O . LEU B 1 30 ? 9.883 -0.679 -5.246 1 97.31 30 LEU B O 1
ATOM 819 N N . SER B 1 31 ? 8.773 -2.527 -5.719 1 98.19 31 SER B N 1
ATOM 820 C CA . SER B 1 31 ? 9.391 -3.271 -4.625 1 98.19 31 SER B CA 1
ATOM 821 C C . SER B 1 31 ? 10.711 -3.9 -5.059 1 98.19 31 SER B C 1
ATOM 823 O O . SER B 1 31 ? 11.539 -4.258 -4.219 1 98.19 31 SER B O 1
ATOM 825 N N . GLY B 1 32 ? 10.828 -4.148 -6.332 1 98.31 32 GLY B N 1
ATOM 826 C CA . GLY B 1 32 ? 11.961 -4.91 -6.848 1 98.31 32 GLY B CA 1
ATOM 827 C C . GLY B 1 32 ? 11.781 -6.41 -6.707 1 98.31 32 GLY B C 1
ATOM 828 O O . GLY B 1 32 ? 12.672 -7.18 -7.074 1 98.31 32 GLY B O 1
ATOM 829 N N . ALA B 1 33 ? 10.672 -6.785 -6.191 1 98.5 33 ALA B N 1
ATOM 830 C CA . ALA B 1 33 ? 10.375 -8.203 -6.004 1 98.5 33 ALA B CA 1
ATOM 831 C C . ALA B 1 33 ? 9.633 -8.766 -7.211 1 98.5 33 ALA B C 1
ATOM 833 O O . ALA B 1 33 ? 9.031 -8.016 -7.988 1 98.5 33 ALA B O 1
ATOM 834 N N . ASN B 1 34 ? 9.688 -10.062 -7.402 1 97.88 34 ASN B N 1
ATOM 835 C CA . ASN B 1 34 ? 8.781 -10.766 -8.305 1 97.88 34 ASN B CA 1
ATOM 836 C C . ASN B 1 34 ? 7.438 -11.047 -7.633 1 97.88 34 ASN B C 1
ATOM 838 O O . ASN B 1 34 ? 7.383 -11.711 -6.594 1 97.88 34 ASN B O 1
ATOM 842 N N . VAL B 1 35 ? 6.383 -10.516 -8.188 1 97 35 VAL B N 1
ATOM 843 C CA . VAL B 1 35 ? 5.035 -10.641 -7.648 1 97 35 VAL B CA 1
ATOM 844 C C . VAL B 1 35 ? 4.117 -11.289 -8.688 1 97 35 VAL B C 1
ATOM 846 O O . VAL B 1 35 ? 3.918 -10.742 -9.773 1 97 35 VAL B O 1
ATOM 849 N N . THR B 1 36 ? 3.566 -12.406 -8.266 1 94.25 36 THR B N 1
ATOM 850 C CA . THR B 1 36 ? 2.799 -13.148 -9.258 1 94.25 36 THR B CA 1
ATOM 851 C C . THR B 1 36 ? 1.555 -13.766 -8.617 1 94.25 36 THR B C 1
ATOM 853 O O . THR B 1 36 ? 1.58 -14.172 -7.457 1 94.25 36 THR B O 1
ATOM 856 N N . LEU B 1 37 ? 0.449 -13.75 -9.375 1 92.19 37 LEU B N 1
ATOM 857 C CA . LEU B 1 37 ? -0.756 -14.469 -8.969 1 92.19 37 LEU B CA 1
ATOM 858 C C . LEU B 1 37 ? -0.614 -15.961 -9.234 1 92.19 37 LEU B C 1
ATOM 860 O O . LEU B 1 37 ? -0.366 -16.375 -10.375 1 92.19 37 LEU B O 1
ATOM 864 N N . VAL B 1 38 ? -0.7 -16.719 -8.109 1 88.62 38 VAL B N 1
ATOM 865 C CA . VAL B 1 38 ? -0.585 -18.156 -8.25 1 88.62 38 VAL B CA 1
ATOM 866 C C . VAL B 1 38 ? -1.891 -18.734 -8.797 1 88.62 38 VAL B C 1
ATOM 868 O O . VAL B 1 38 ? -2.977 -18.375 -8.336 1 88.62 38 VAL B O 1
ATOM 871 N N . GLU B 1 39 ? -1.903 -19.375 -9.914 1 73.75 39 GLU B N 1
ATOM 872 C CA . GLU B 1 39 ? -3.033 -19.984 -10.602 1 73.75 39 GLU B CA 1
ATOM 873 C C . GLU B 1 39 ? -3.873 -20.828 -9.641 1 73.75 39 GLU B C 1
ATOM 875 O O . GLU B 1 39 ? -3.342 -21.672 -8.914 1 73.75 39 GLU B O 1
ATOM 880 N N . ASP B 1 40 ? -4.906 -20.109 -9.133 1 66.69 40 ASP B N 1
ATOM 881 C CA . ASP B 1 40 ? -5.77 -20.969 -8.336 1 66.69 40 ASP B CA 1
ATOM 882 C C . ASP B 1 40 ? -7.082 -21.25 -9.062 1 66.69 40 ASP B C 1
ATOM 884 O O . ASP B 1 40 ? -7.363 -20.656 -10.102 1 66.69 40 ASP B O 1
ATOM 888 N N . ARG B 1 41 ? -7.785 -22.344 -8.594 1 70 41 ARG B N 1
ATOM 889 C CA . ARG B 1 41 ? -9.07 -22.797 -9.117 1 70 41 ARG B CA 1
ATOM 890 C C . ARG B 1 41 ? -10.094 -21.672 -9.109 1 70 41 ARG B C 1
ATOM 892 O O . ARG B 1 41 ? -10.141 -20.875 -8.164 1 70 41 ARG B O 1
ATOM 899 N N . PRO B 1 42 ? -10.664 -21.5 -10.25 1 71.62 42 PRO B N 1
ATOM 900 C CA . PRO B 1 42 ? -11.672 -20.438 -10.406 1 71.62 42 PRO B CA 1
ATOM 901 C C . PRO B 1 42 ? -12.68 -20.422 -9.258 1 71.62 42 PRO B C 1
ATOM 903 O O . PRO B 1 42 ? -13.211 -19.359 -8.922 1 71.62 42 PRO B O 1
ATOM 906 N N . GLU B 1 43 ? -12.75 -21.5 -8.602 1 77.19 43 GLU B N 1
ATOM 907 C CA . GLU B 1 43 ? -13.836 -21.578 -7.625 1 77.19 43 GLU B CA 1
ATOM 908 C C . GLU B 1 43 ? -13.391 -21.062 -6.262 1 77.19 43 GLU B C 1
ATOM 910 O O . GLU B 1 43 ? -14.203 -20.938 -5.344 1 77.19 43 GLU B O 1
ATOM 915 N N . GLU B 1 44 ? -12.203 -20.766 -6.258 1 80.19 44 GLU B N 1
ATOM 916 C CA . GLU B 1 44 ? -11.703 -20.344 -4.949 1 80.19 44 GLU B CA 1
ATOM 917 C C . GLU B 1 44 ? -12.023 -18.875 -4.684 1 80.19 44 GLU B C 1
ATOM 919 O O . GLU B 1 44 ? -11.875 -18.031 -5.57 1 80.19 44 GLU B O 1
ATOM 924 N N . THR B 1 45 ? -12.555 -18.625 -3.457 1 83.31 45 THR B N 1
ATOM 925 C CA . THR B 1 45 ? -12.898 -17.266 -3.043 1 83.31 45 THR B CA 1
ATOM 926 C C . THR B 1 45 ? -11.656 -16.5 -2.586 1 83.31 45 THR B C 1
ATOM 928 O O . THR B 1 45 ? -11.672 -15.273 -2.469 1 83.31 45 THR B O 1
ATOM 931 N N . GLN B 1 46 ? -10.633 -17.328 -2.393 1 87.06 46 GLN B N 1
ATOM 932 C CA . GLN B 1 46 ? -9.359 -16.719 -2.01 1 87.06 46 GLN B CA 1
ATOM 933 C C . GLN B 1 46 ? -8.273 -17.031 -3.037 1 87.06 46 GLN B C 1
ATOM 935 O O . GLN B 1 46 ? -8.242 -18.125 -3.611 1 87.06 46 GLN B O 1
ATOM 940 N N . LYS B 1 47 ? -7.461 -16 -3.268 1 90.44 47 LYS B N 1
ATOM 941 C CA . LYS B 1 47 ? -6.359 -16.125 -4.215 1 90.44 47 LYS B CA 1
ATOM 942 C C . LYS B 1 47 ? -5.012 -15.93 -3.521 1 90.44 47 LYS B C 1
ATOM 944 O O . LYS B 1 47 ? -4.941 -15.305 -2.463 1 90.44 47 LYS B O 1
ATOM 949 N N . ILE B 1 48 ? -4.023 -16.562 -4.172 1 93.94 48 ILE B N 1
ATOM 950 C CA . ILE B 1 48 ? -2.697 -16.484 -3.57 1 93.94 48 ILE B CA 1
ATOM 951 C C . ILE B 1 48 ? -1.772 -15.656 -4.453 1 93.94 48 ILE B C 1
ATOM 953 O O . ILE B 1 48 ? -1.635 -15.922 -5.648 1 93.94 48 ILE B O 1
ATOM 957 N N . ILE B 1 49 ? -1.184 -14.641 -3.812 1 95.88 49 ILE B N 1
ATOM 958 C CA . ILE B 1 49 ? -0.117 -13.867 -4.434 1 95.88 49 ILE B CA 1
ATOM 959 C C . ILE B 1 49 ? 1.238 -14.344 -3.912 1 95.88 49 ILE B C 1
ATOM 961 O O . ILE B 1 49 ? 1.464 -14.375 -2.701 1 95.88 49 ILE B O 1
ATOM 965 N N . GLN B 1 50 ? 2.057 -14.703 -4.793 1 97.06 50 GLN B N 1
ATOM 966 C CA . GLN B 1 50 ? 3.412 -15.094 -4.418 1 97.06 50 GLN B CA 1
ATOM 967 C C . GLN B 1 50 ? 4.395 -13.953 -4.629 1 97.06 50 GLN B C 1
ATOM 969 O O . GLN B 1 50 ? 4.414 -13.328 -5.695 1 97.06 50 GLN B O 1
ATOM 974 N N . ILE B 1 51 ? 5.207 -13.711 -3.619 1 98.06 51 ILE B N 1
ATOM 975 C CA . ILE B 1 51 ? 6.234 -12.672 -3.65 1 98.06 51 ILE B CA 1
ATOM 976 C C . ILE B 1 51 ? 7.609 -13.305 -3.439 1 98.06 51 ILE B C 1
ATOM 978 O O . ILE B 1 51 ? 7.812 -14.07 -2.494 1 98.06 51 ILE B O 1
ATOM 982 N N . SER B 1 52 ? 8.562 -12.938 -4.344 1 98.56 52 SER B N 1
ATOM 983 C 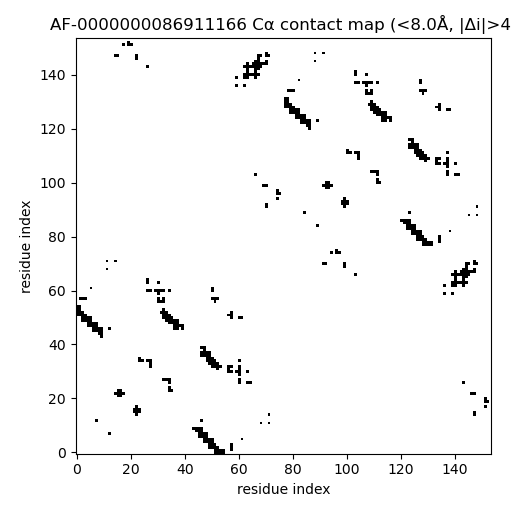CA . SER B 1 52 ? 9.914 -13.461 -4.215 1 98.56 52 SER B CA 1
ATOM 984 C C . SER B 1 52 ? 10.953 -12.375 -4.457 1 98.56 52 SER B C 1
ATOM 986 O O . SER B 1 52 ? 10.789 -11.539 -5.348 1 98.56 52 SER B O 1
ATOM 988 N N . GLY B 1 53 ? 12.031 -12.336 -3.637 1 98.31 53 GLY B N 1
ATOM 989 C CA . GLY B 1 53 ? 13.117 -11.375 -3.682 1 98.31 53 GLY B CA 1
ATOM 990 C C . GLY B 1 53 ? 13.977 -11.383 -2.432 1 98.31 53 GLY B C 1
ATOM 991 O O . GLY B 1 53 ? 13.953 -12.352 -1.663 1 98.31 53 GLY B O 1
ATOM 992 N N . THR B 1 54 ? 14.812 -10.398 -2.33 1 98.25 54 THR B N 1
ATOM 993 C CA . THR B 1 54 ? 15.5 -10.258 -1.049 1 98.25 54 THR B CA 1
ATOM 994 C C . THR B 1 54 ? 14.492 -10.039 0.079 1 98.25 54 THR B C 1
ATOM 996 O O . THR B 1 54 ? 13.336 -9.703 -0.172 1 98.25 54 THR B O 1
ATOM 999 N N . PRO B 1 55 ? 14.867 -10.258 1.25 1 97.5 55 PRO B N 1
ATOM 1000 C CA . PRO B 1 55 ? 13.945 -10 2.357 1 97.5 55 PRO B CA 1
ATOM 1001 C C . PRO B 1 55 ? 13.375 -8.586 2.334 1 97.5 55 PRO B C 1
ATOM 1003 O O . PRO B 1 55 ? 12.188 -8.391 2.578 1 97.5 55 PRO B O 1
ATOM 1006 N N . GLU B 1 56 ? 14.211 -7.664 2.033 1 97.25 56 GLU B N 1
ATOM 1007 C CA . GLU B 1 56 ? 13.781 -6.27 1.987 1 97.25 56 GLU B CA 1
ATOM 1008 C C . GLU B 1 56 ? 12.773 -6.039 0.864 1 97.25 56 GLU B C 1
ATOM 1010 O O . GLU B 1 56 ? 11.789 -5.32 1.043 1 97.25 56 GLU B O 1
ATOM 1015 N N . GLN B 1 57 ? 13.062 -6.66 -0.3 1 98.06 57 GLN B N 1
ATOM 1016 C CA . GLN B 1 57 ? 12.172 -6.547 -1.447 1 98.06 57 GLN B CA 1
ATOM 1017 C C . GLN B 1 57 ? 10.812 -7.18 -1.152 1 98.06 57 GLN B C 1
ATOM 1019 O O . GLN B 1 57 ? 9.773 -6.613 -1.496 1 98.06 57 GLN B O 1
ATOM 1024 N N . ALA B 1 58 ? 10.852 -8.312 -0.549 1 98.31 58 ALA B N 1
ATOM 1025 C CA . ALA B 1 58 ? 9.625 -9.031 -0.223 1 98.31 58 ALA B CA 1
ATOM 1026 C C . ALA B 1 58 ? 8.789 -8.258 0.794 1 98.31 58 ALA B C 1
ATOM 1028 O O . ALA B 1 58 ? 7.562 -8.188 0.675 1 98.31 58 ALA B O 1
ATOM 1029 N N . GLU B 1 59 ? 9.406 -7.738 1.769 1 97.44 59 GLU B N 1
ATOM 1030 C CA . GLU B 1 59 ? 8.711 -6.941 2.771 1 97.44 59 GLU B CA 1
ATOM 1031 C C . GLU B 1 59 ? 8.078 -5.699 2.148 1 97.44 59 GLU B C 1
ATOM 1033 O O . GLU B 1 59 ? 6.945 -5.344 2.48 1 97.44 59 GLU B O 1
ATOM 1038 N N . ARG B 1 60 ? 8.773 -5.156 1.258 1 98.31 60 ARG B N 1
ATOM 1039 C CA . ARG B 1 60 ? 8.234 -3.977 0.582 1 98.31 60 ARG B CA 1
ATOM 1040 C C . ARG B 1 60 ? 7.035 -4.34 -0.283 1 98.31 60 ARG B C 1
ATOM 1042 O O . ARG B 1 60 ? 6.02 -3.643 -0.265 1 98.31 60 ARG B O 1
ATOM 1049 N N . ALA B 1 61 ? 7.133 -5.332 -1.01 1 98.5 61 ALA B N 1
ATOM 1050 C CA . ALA B 1 61 ? 6.02 -5.789 -1.84 1 98.5 61 ALA B CA 1
ATOM 1051 C C . ALA B 1 61 ? 4.789 -6.094 -0.989 1 98.5 61 ALA B C 1
ATOM 1053 O O . ALA B 1 61 ? 3.666 -5.758 -1.371 1 98.5 61 ALA B O 1
ATOM 1054 N N . GLN B 1 62 ? 5.059 -6.727 0.085 1 97.94 62 GLN B N 1
ATOM 1055 C CA . GLN B 1 62 ? 3.961 -7.051 0.988 1 97.94 62 GLN B CA 1
ATOM 1056 C C . GLN B 1 62 ? 3.266 -5.789 1.486 1 97.94 62 GLN B C 1
ATOM 1058 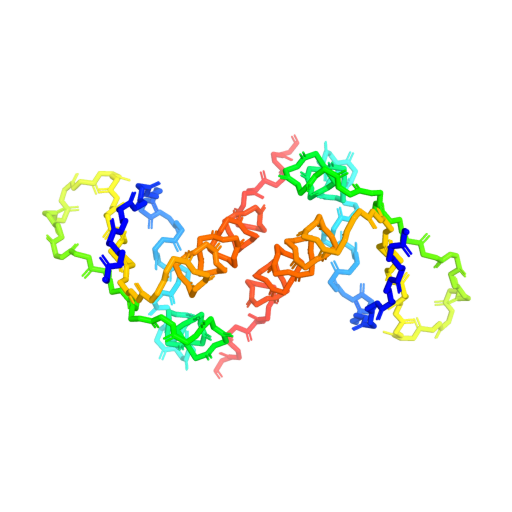O O . GLN B 1 62 ? 2.037 -5.734 1.554 1 97.94 62 GLN B O 1
ATOM 1063 N N . SER B 1 63 ? 4.023 -4.801 1.881 1 98.44 63 SER B N 1
ATOM 1064 C CA . SER B 1 63 ? 3.443 -3.549 2.357 1 98.44 63 SER B CA 1
ATOM 1065 C C . SER B 1 63 ? 2.652 -2.852 1.256 1 98.44 63 SER B C 1
ATOM 1067 O O . SER B 1 63 ? 1.548 -2.357 1.495 1 98.44 63 SER B O 1
ATOM 1069 N N . LEU B 1 64 ? 3.211 -2.822 0.076 1 97.81 64 LEU B N 1
ATOM 1070 C CA . LEU B 1 64 ? 2.51 -2.234 -1.061 1 97.81 64 LEU B CA 1
ATOM 1071 C C . LEU B 1 64 ? 1.172 -2.928 -1.292 1 97.81 64 LEU B C 1
ATOM 1073 O O . LEU B 1 64 ? 0.148 -2.266 -1.473 1 97.81 64 LEU B O 1
ATOM 1077 N N . LEU B 1 65 ? 1.197 -4.238 -1.281 1 96.62 65 LEU B N 1
ATOM 1078 C CA . LEU B 1 65 ? -0.008 -5.031 -1.504 1 96.62 65 LEU B CA 1
ATOM 1079 C C . LEU B 1 65 ? -1.037 -4.773 -0.408 1 96.62 65 LEU B C 1
ATOM 1081 O O . LEU B 1 65 ? -2.232 -4.656 -0.688 1 96.62 65 LEU B O 1
ATOM 1085 N N . GLN B 1 66 ? -0.591 -4.738 0.804 1 96 66 GLN B N 1
ATOM 1086 C CA . GLN B 1 66 ? -1.477 -4.445 1.926 1 96 66 GLN B CA 1
ATOM 1087 C C . GLN B 1 66 ? -2.133 -3.076 1.767 1 96 66 GLN B C 1
ATOM 1089 O O . GLN B 1 66 ? -3.334 -2.928 1.999 1 96 66 GLN B O 1
ATOM 1094 N N . GLY B 1 67 ? -1.339 -2.076 1.421 1 95.62 67 GLY B N 1
ATOM 1095 C CA . GLY B 1 67 ? -1.9 -0.765 1.141 1 95.62 67 GLY B CA 1
ATOM 1096 C C . GLY B 1 67 ? -2.953 -0.787 0.048 1 95.62 67 GLY B C 1
ATOM 1097 O O . GLY B 1 67 ? -4.004 -0.157 0.18 1 95.62 67 GLY B O 1
ATOM 1098 N N . PHE B 1 68 ? -2.701 -1.464 -0.965 1 93.06 68 PHE B N 1
ATOM 1099 C CA . PHE B 1 68 ? -3.617 -1.608 -2.09 1 93.06 68 PHE B CA 1
ATOM 1100 C C . PHE B 1 68 ? -4.945 -2.201 -1.634 1 93.06 68 PHE B C 1
ATOM 1102 O O . PHE B 1 68 ? -6.012 -1.675 -1.962 1 93.06 68 PHE B O 1
ATOM 1109 N N . ILE B 1 69 ? -4.848 -3.221 -0.835 1 91.88 69 ILE B N 1
ATOM 1110 C CA . ILE B 1 69 ? -6.031 -3.932 -0.36 1 91.88 69 ILE B CA 1
ATOM 1111 C C . ILE B 1 69 ? -6.844 -3.023 0.557 1 91.88 69 ILE B C 1
ATOM 1113 O O . ILE B 1 69 ? -8.078 -3.059 0.539 1 91.88 69 ILE B O 1
ATOM 1117 N N . LEU B 1 70 ? -6.203 -2.252 1.345 1 90.06 70 LEU B N 1
ATOM 1118 C CA . LEU B 1 70 ? -6.875 -1.324 2.246 1 90.06 70 LEU B CA 1
ATOM 1119 C C . LEU B 1 70 ? -7.797 -0.386 1.471 1 90.06 70 LEU B C 1
ATOM 1121 O O . LEU B 1 70 ? -8.891 -0.061 1.934 1 90.06 70 LEU B O 1
ATOM 1125 N N . SER B 1 71 ? -7.316 0.001 0.35 1 88.06 71 SER B N 1
ATOM 1126 C CA . SER B 1 71 ? -8.078 0.95 -0.454 1 88.06 71 SER B CA 1
ATOM 1127 C C . SER B 1 71 ? -9.297 0.285 -1.086 1 88.06 71 SER B C 1
ATOM 1129 O O . SER B 1 71 ? -10.25 0.963 -1.472 1 88.06 71 SER B O 1
ATOM 1131 N N . THR B 1 72 ? -9.203 -0.994 -1.317 1 84.69 72 THR B N 1
ATOM 1132 C CA . THR B 1 72 ? -10.297 -1.692 -1.98 1 84.69 72 THR B CA 1
ATOM 1133 C C . THR B 1 72 ? -11.398 -2.045 -0.983 1 84.69 72 THR B C 1
ATOM 1135 O O . THR B 1 72 ? -12.492 -2.443 -1.377 1 84.69 72 THR B O 1
ATOM 1138 N N . GLN B 1 73 ? -11.047 -2 0.233 1 79 73 GLN B N 1
ATOM 1139 C CA . GLN B 1 73 ? -12.039 -2.314 1.256 1 79 73 GLN B CA 1
ATOM 1140 C C . GLN B 1 73 ? -13.094 -1.217 1.357 1 79 73 GLN B C 1
ATOM 1142 O O . GLN B 1 73 ? -12.766 -0.029 1.356 1 79 73 GLN B O 1
ATOM 1147 N N . GLU B 1 74 ? -14.344 -1.606 0.833 1 62.22 74 GLU B N 1
ATOM 1148 C CA . GLU B 1 74 ? -15.469 -0.675 0.808 1 62.22 74 GLU B CA 1
ATOM 1149 C C . GLU B 1 74 ? -15.828 -0.211 2.215 1 62.22 74 GLU B C 1
ATOM 1151 O O . GLU B 1 74 ? -15.633 -0.942 3.188 1 62.22 74 GLU B O 1
ATOM 1156 N N . ASP B 1 75 ? -15.859 1.308 2.203 1 59.47 75 ASP B N 1
ATOM 1157 C CA . ASP B 1 75 ? -16.406 1.931 3.408 1 59.47 75 ASP B CA 1
ATOM 1158 C C . ASP B 1 75 ? -17.875 1.562 3.605 1 59.47 75 ASP B C 1
ATOM 1160 O O . ASP B 1 75 ? -18.656 1.591 2.656 1 59.47 75 ASP B O 1
ATOM 1164 N N . GLY B 1 76 ? -18.141 0.241 4.027 1 48.12 76 GLY B N 1
ATOM 1165 C CA . GLY B 1 76 ? -19.547 -0.015 4.273 1 48.12 76 GLY B CA 1
ATOM 1166 C C . GLY B 1 76 ? -20.375 1.251 4.363 1 48.12 76 GLY B C 1
ATOM 1167 O O . GLY B 1 76 ? -19.844 2.342 4.559 1 48.12 76 GLY B O 1
ATOM 1168 N N . PRO B 1 77 ? -21.688 1.237 3.859 1 43.34 77 PRO B N 1
ATOM 1169 C CA . PRO B 1 77 ? -22.594 2.26 4.375 1 43.34 77 PRO B CA 1
ATOM 1170 C C . PRO B 1 77 ? -22.547 2.389 5.895 1 43.34 77 PRO B C 1
ATOM 1172 O O . PRO B 1 77 ? -22.141 1.451 6.582 1 43.34 77 PRO B O 1
#

Foldseek 3Di:
DDKDKDKDFPQLVCVCCPPPDNVQVVLCVVLVWRWDWDDDDPPDRITIIMTGDPPSSRVSSVVSSVVSRVVVPDPDD/DDKDKDKDFPQLVCVCCPPPDNVQVVLCVVLVWRWDWDDDDPPDRITIIMTGDPPSSRVSSVVSSVVSRVVVPDPDD

InterPro domains:
  IPR004087 K Homology domain [SM00322] (2-70)
  IPR004088 K Homology domain, type 1 [PF00013] (3-66)
  IPR036612 K Homology domain, type 1 superfamily [G3DSA:3.30.1370.10] (2-73)
  IPR036612 K Homology domain, type 1 superfamily [SSF54791] (3-74)

Organism: Prunus avium (NCBI:txid42229)

Nearest PDB structures (foldseek):
  1zzi-assembly2_B  TM=8.248E-01  e=6.995E-06  Homo sapiens
  1j5k-assembly1_A  TM=8.798E-01  e=1.016E-05  Homo sapiens
  2p2r-assembly1_A  TM=8.840E-01  e=2.141E-05  Homo sapiens
  1khm-assembly1_A  TM=8.772E-01  e=2.746E-05  Homo sapiens
  1wvn-assembly1_A  TM=9.063E-01  e=7.898E-05  Homo sapiens

Sequence (154 aa):
LSTLEVVIPEQAVSKLITKSRNKLAQISELSGANVTLVEDRPEETQKIIQISGTPEQAERAQSLLQGFILSTQEDGPLSTLEVVIPEQAVSKLITKSRNKLAQISELSGANVTLVEDRPEETQKIIQISGTPEQAERAQSLLQGFILSTQEDGP

pLDDT: mean 87.88, std 12.65, range [43.34, 98.56]

Solvent-accessible surface area (backbone atoms only — not comparable to full-atom values): 8236 Å² total; per-residue (Å²): 126,34,76,48,78,46,80,40,51,44,73,56,47,54,65,32,59,32,88,83,48,55,45,44,57,51,43,19,61,76,28,68,17,53,52,44,75,49,90,60,66,87,83,46,65,60,37,40,36,39,32,34,26,48,62,68,20,30,53,39,33,50,31,21,51,50,17,24,48,58,57,64,52,72,68,66,134,127,34,74,48,78,44,80,39,52,45,72,57,47,54,65,32,58,34,94,83,48,54,46,43,58,52,45,17,61,75,28,68,17,51,53,43,78,48,91,62,64,86,81,46,65,60,38,41,37,38,30,33,26,48,61,69,20,30,51,39,34,50,32,20,50,51,18,25,49,59,57,65,54,74,68,66,133